Protein AF-A0A1G0HY04-F1 (afdb_monomer_lite)

Sequence (147 aa):
MTLDAARKWLILANLVVIGAQLVFLFLAPALGYPLQSPKNLELLQIITPVFVGYLGAAAHFVFKHPTPALRAKNQYLGLLIKGPFIVYGLAAVAIFVNFGLSNRADAQIGEGMSIEALTGSMTLCLAVLTGVTGVLNAYLFASPQQT

Foldseek 3Di:
DFLVVLLVVLLVLLCCVLVVLVVCLVCCVVVVFPHDPVLSVVLCVLPVVLSVVLNVLSVVLVPDDDAPRPGPPDPCSVVLRVVLSVQLVVQLVVLSVQQRVCPDPPHDPPRHQDSVNSSVSNNVSVVSSNVRVVVVSCVSRPHDDPD

Secondary structure (DSSP, 8-state):
--HHHHHHHHHHHHHHHHHHHHHHHHHTGGGT-S--HHHHHHHHHHHHHHHHHHHHHHHHHHHS----------TTHHHHHHHHHHHHHHHHHHHHHHHHHHSSTTSPTT-SPPHHHHHHHHHHHHHHHHHHHHHHHHHHHPPPP--

Structure (mmCIF, N/CA/C/O backbone):
data_AF-A0A1G0HY04-F1
#
_entry.id   AF-A0A1G0HY04-F1
#
loop_
_atom_site.group_PDB
_atom_site.id
_atom_site.type_symbol
_atom_site.label_atom_id
_atom_site.label_alt_id
_atom_site.label_comp_id
_atom_site.label_asym_id
_atom_site.label_entity_id
_atom_site.label_seq_id
_atom_site.pdbx_PDB_ins_code
_atom_site.Cartn_x
_atom_site.Cartn_y
_atom_site.Cartn_z
_atom_site.occupancy
_atom_site.B_iso_or_equiv
_atom_site.auth_seq_id
_atom_site.auth_comp_id
_atom_site.auth_asym_id
_atom_site.auth_atom_id
_atom_site.pdbx_PDB_model_num
ATOM 1 N N . MET A 1 1 ? -19.363 -4.145 12.446 1.00 69.81 1 MET A N 1
ATOM 2 C CA . MET A 1 1 ? -17.995 -4.449 12.928 1.00 69.81 1 MET A CA 1
ATOM 3 C C . MET A 1 1 ? -17.843 -3.867 14.327 1.00 69.81 1 MET A C 1
ATOM 5 O O . MET A 1 1 ? -18.350 -2.774 14.537 1.00 69.81 1 MET A O 1
ATOM 9 N N . THR A 1 2 ? -17.235 -4.582 15.278 1.00 81.81 2 THR A N 1
ATOM 10 C CA . THR A 1 2 ? -16.915 -4.029 16.613 1.00 81.81 2 THR A CA 1
ATOM 11 C C . THR A 1 2 ? -15.649 -3.169 16.545 1.00 81.81 2 THR A C 1
ATOM 13 O O . THR A 1 2 ? -14.874 -3.318 15.601 1.00 81.81 2 THR A O 1
ATOM 16 N N . LEU A 1 3 ? -15.413 -2.292 17.530 1.00 78.50 3 LEU A N 1
ATOM 17 C CA . LEU A 1 3 ? -14.180 -1.492 17.583 1.00 78.50 3 LEU A CA 1
ATOM 18 C C . LEU A 1 3 ? -12.920 -2.359 17.691 1.00 78.50 3 LEU A C 1
ATOM 20 O O . LEU A 1 3 ? -11.923 -2.074 17.039 1.00 78.50 3 LEU A O 1
ATOM 24 N N . ASP A 1 4 ? -12.957 -3.454 18.443 1.00 81.44 4 ASP A N 1
ATOM 25 C CA . ASP A 1 4 ? -11.775 -4.314 18.573 1.00 81.44 4 ASP A CA 1
ATOM 26 C C . ASP A 1 4 ? -11.486 -5.082 17.281 1.00 81.44 4 ASP A C 1
ATOM 28 O O . ASP A 1 4 ? -10.332 -5.199 16.867 1.00 81.44 4 ASP A O 1
ATOM 32 N N . ALA A 1 5 ? -12.531 -5.521 16.569 1.00 82.50 5 ALA A N 1
ATOM 33 C CA . ALA A 1 5 ? -12.375 -6.085 15.231 1.00 82.50 5 ALA A CA 1
ATOM 34 C C . ALA A 1 5 ? -11.826 -5.044 14.241 1.00 82.50 5 ALA A C 1
ATOM 36 O O . ALA A 1 5 ? -10.993 -5.380 13.403 1.00 82.50 5 ALA A O 1
ATOM 37 N N . ALA A 1 6 ? -12.257 -3.786 14.366 1.00 83.06 6 ALA A N 1
ATOM 38 C CA . ALA A 1 6 ? -11.777 -2.658 13.575 1.00 83.06 6 ALA A CA 1
ATOM 39 C C . ALA A 1 6 ? -10.272 -2.422 13.763 1.00 83.06 6 ALA A C 1
ATOM 41 O O . ALA A 1 6 ? -9.521 -2.389 12.790 1.00 83.06 6 ALA A O 1
ATOM 42 N N . ARG A 1 7 ? -9.833 -2.333 15.024 1.00 84.81 7 ARG A N 1
ATOM 43 C CA . ARG A 1 7 ? -8.427 -2.157 15.413 1.00 84.81 7 ARG A CA 1
ATOM 44 C C . ARG A 1 7 ? -7.566 -3.315 14.926 1.00 84.81 7 ARG A C 1
ATOM 46 O O . ARG A 1 7 ? -6.559 -3.087 14.264 1.00 84.81 7 ARG A O 1
ATOM 53 N N . LYS A 1 8 ? -7.989 -4.556 15.195 1.00 86.31 8 LYS A N 1
ATOM 54 C CA . LYS A 1 8 ? -7.271 -5.761 14.755 1.00 86.31 8 LYS A CA 1
ATOM 55 C C . LYS A 1 8 ? -7.117 -5.795 13.236 1.00 86.31 8 LYS A C 1
ATOM 57 O O . LYS A 1 8 ? -6.040 -6.115 12.741 1.00 86.31 8 LYS A O 1
ATOM 62 N N . TRP A 1 9 ? -8.177 -5.455 12.505 1.00 87.81 9 TRP A N 1
ATOM 63 C CA . TRP A 1 9 ? -8.135 -5.420 11.048 1.00 87.81 9 TRP A CA 1
ATOM 64 C C . TRP A 1 9 ? -7.176 -4.345 10.535 1.00 87.81 9 TRP A C 1
ATOM 66 O O . TRP A 1 9 ? -6.381 -4.628 9.649 1.00 87.81 9 TRP A O 1
ATOM 76 N N . LEU A 1 10 ? -7.204 -3.146 11.120 1.00 85.81 10 LEU A N 1
ATOM 77 C CA . LEU A 1 10 ? -6.331 -2.046 10.717 1.00 85.81 10 LEU A CA 1
ATOM 78 C C . LEU A 1 10 ? -4.850 -2.367 10.982 1.00 85.81 10 LEU A C 1
ATOM 80 O O . LEU A 1 10 ? -4.012 -2.130 10.116 1.00 85.81 10 LEU A O 1
ATOM 84 N N . ILE A 1 11 ? -4.529 -2.971 12.131 1.00 87.00 11 ILE A N 1
ATOM 85 C CA . ILE A 1 11 ? -3.170 -3.454 12.436 1.00 87.00 11 ILE A CA 1
ATOM 86 C C . ILE A 1 11 ? -2.722 -4.479 11.392 1.00 87.00 11 ILE A C 1
ATOM 88 O O . ILE A 1 11 ? -1.641 -4.348 10.822 1.00 87.00 11 ILE A O 1
ATOM 92 N N . LEU A 1 12 ? -3.566 -5.478 11.118 1.00 89.50 12 LEU A N 1
ATOM 93 C CA . LEU A 1 12 ? -3.260 -6.519 10.142 1.00 89.50 12 LEU A CA 1
ATOM 94 C C . LEU A 1 12 ? -3.061 -5.936 8.739 1.00 89.50 12 LEU A C 1
ATOM 96 O O . LEU A 1 12 ? -2.099 -6.294 8.070 1.00 89.50 12 LEU A O 1
ATOM 100 N N . ALA A 1 13 ? -3.934 -5.026 8.307 1.00 88.00 13 ALA A N 1
ATOM 101 C CA . ALA A 1 13 ? -3.842 -4.389 7.000 1.00 88.00 13 ALA A CA 1
ATOM 102 C C . ALA A 1 13 ? -2.533 -3.601 6.850 1.00 88.00 13 ALA A C 1
ATOM 104 O O . ALA A 1 13 ? -1.841 -3.771 5.852 1.00 88.00 13 ALA A O 1
ATOM 105 N N . ASN A 1 14 ? -2.138 -2.819 7.861 1.00 86.94 14 ASN A N 1
ATOM 106 C CA . ASN A 1 14 ? -0.862 -2.098 7.841 1.00 86.94 14 ASN A CA 1
ATOM 107 C C . ASN A 1 14 ? 0.344 -3.045 7.761 1.00 86.94 14 ASN A C 1
ATOM 109 O O . ASN A 1 14 ? 1.249 -2.804 6.966 1.00 86.94 14 ASN A O 1
ATOM 113 N N . LEU A 1 15 ? 0.348 -4.133 8.543 1.00 88.50 15 LEU A N 1
ATOM 114 C CA . LEU A 1 15 ? 1.421 -5.135 8.502 1.00 88.50 15 LEU A CA 1
ATOM 115 C C . LEU A 1 15 ? 1.518 -5.810 7.132 1.00 88.50 15 LEU A C 1
ATOM 117 O O . LEU A 1 15 ? 2.615 -5.955 6.597 1.00 88.50 15 LEU A O 1
ATOM 121 N N . VAL A 1 16 ? 0.377 -6.203 6.562 1.00 91.19 16 VAL A N 1
ATOM 122 C CA . VAL A 1 16 ? 0.322 -6.843 5.244 1.00 91.19 16 VAL A CA 1
ATOM 123 C C . VAL A 1 16 ? 0.812 -5.888 4.164 1.00 91.19 16 VAL A C 1
ATOM 125 O O . VAL A 1 16 ? 1.614 -6.298 3.332 1.00 91.19 16 VAL A O 1
ATOM 128 N N . VAL A 1 17 ? 0.379 -4.626 4.178 1.00 88.44 17 VAL A N 1
ATOM 129 C CA . VAL A 1 17 ? 0.784 -3.654 3.157 1.00 88.44 17 VAL A CA 1
ATOM 130 C C . VAL A 1 17 ? 2.278 -3.338 3.247 1.00 88.44 17 VAL A C 1
ATOM 132 O O . VAL A 1 17 ? 2.961 -3.441 2.229 1.00 88.44 17 VAL A O 1
ATOM 135 N N . ILE A 1 18 ? 2.807 -3.051 4.445 1.00 87.50 18 ILE A N 1
ATOM 136 C CA . ILE A 1 18 ? 4.255 -2.848 4.637 1.00 87.50 18 ILE A CA 1
ATOM 137 C C . ILE A 1 18 ? 5.031 -4.080 4.180 1.00 87.50 18 ILE A C 1
ATOM 139 O O . ILE A 1 18 ? 5.976 -3.962 3.404 1.00 87.50 18 ILE A O 1
ATOM 143 N N . GLY A 1 19 ? 4.640 -5.261 4.665 1.00 87.44 19 GLY A N 1
ATOM 144 C CA . GLY A 1 19 ? 5.337 -6.506 4.367 1.00 87.44 19 GLY A CA 1
ATOM 145 C C . GLY A 1 19 ? 5.348 -6.800 2.871 1.00 87.44 19 GLY A C 1
ATOM 146 O O . GLY A 1 19 ? 6.407 -7.060 2.307 1.00 87.44 19 GLY A O 1
ATOM 147 N N . ALA A 1 20 ? 4.193 -6.687 2.211 1.00 89.56 20 ALA A N 1
ATOM 148 C CA . ALA A 1 20 ? 4.071 -6.905 0.774 1.00 89.56 20 ALA A CA 1
ATOM 149 C C . ALA A 1 20 ? 4.941 -5.931 -0.028 1.00 89.56 20 ALA A C 1
ATOM 151 O O . ALA A 1 20 ? 5.603 -6.346 -0.975 1.00 89.56 20 ALA A O 1
ATOM 152 N N . GLN A 1 21 ? 4.984 -4.656 0.358 1.00 86.94 21 GLN A N 1
ATOM 153 C CA . GLN A 1 21 ? 5.770 -3.648 -0.352 1.00 86.94 21 GLN A CA 1
ATOM 154 C C . GLN A 1 21 ? 7.265 -3.781 -0.128 1.00 86.94 21 GLN A C 1
ATOM 156 O O . GLN A 1 21 ? 8.019 -3.649 -1.088 1.00 86.94 21 GLN A O 1
ATOM 161 N N . LEU A 1 22 ? 7.695 -4.078 1.100 1.00 86.50 22 LEU A N 1
ATOM 162 C CA . LEU A 1 22 ? 9.097 -4.367 1.389 1.00 86.50 22 LEU A CA 1
ATOM 163 C C . LEU A 1 22 ? 9.566 -5.572 0.579 1.00 86.50 22 LEU A C 1
ATOM 165 O O . LEU A 1 22 ? 10.571 -5.481 -0.119 1.00 86.50 22 LEU A O 1
ATOM 169 N N . VAL A 1 23 ? 8.812 -6.673 0.625 1.00 88.62 23 VAL A N 1
ATOM 170 C CA . VAL A 1 23 ? 9.137 -7.892 -0.124 1.00 88.62 23 VAL A CA 1
ATOM 171 C C . VAL A 1 23 ? 9.164 -7.609 -1.625 1.00 88.62 23 VAL A C 1
ATOM 173 O O . VAL A 1 23 ? 10.135 -7.965 -2.289 1.00 88.62 23 VAL A O 1
ATOM 176 N N . PHE A 1 24 ? 8.148 -6.929 -2.162 1.00 88.38 24 PHE A N 1
ATOM 177 C CA . PHE A 1 24 ? 8.085 -6.604 -3.584 1.00 88.38 24 PHE A CA 1
ATOM 178 C C . PHE A 1 24 ? 9.241 -5.701 -4.023 1.00 88.38 24 PHE A C 1
ATOM 180 O O . PHE A 1 24 ? 9.965 -6.065 -4.940 1.00 88.38 24 PHE A O 1
ATOM 187 N N . LEU A 1 25 ? 9.466 -4.557 -3.369 1.00 85.06 25 LEU A N 1
ATOM 188 C CA . LEU A 1 25 ? 10.496 -3.593 -3.783 1.00 85.06 25 LEU A CA 1
ATOM 189 C C . LEU A 1 25 ? 11.924 -4.116 -3.575 1.00 85.06 25 LEU A C 1
ATOM 191 O O . LEU A 1 25 ? 12.835 -3.702 -4.296 1.00 85.06 25 LEU A O 1
ATOM 195 N N . PHE A 1 26 ? 12.121 -5.038 -2.629 1.00 84.31 26 PHE A N 1
ATOM 196 C CA . PHE A 1 26 ? 13.401 -5.710 -2.422 1.00 84.31 26 PHE A CA 1
ATOM 197 C C . PHE A 1 26 ? 13.665 -6.797 -3.473 1.00 84.31 26 PHE A C 1
ATOM 199 O O . PHE A 1 26 ? 14.780 -6.903 -3.978 1.00 84.31 26 PHE A O 1
ATOM 206 N N . LEU A 1 27 ? 12.649 -7.591 -3.831 1.00 85.19 27 LEU A N 1
ATOM 207 C CA . LEU A 1 27 ? 12.786 -8.670 -4.818 1.00 85.19 27 LEU A CA 1
ATOM 208 C C . LEU A 1 27 ? 12.670 -8.187 -6.267 1.00 85.19 27 LEU A C 1
ATOM 210 O O . LEU A 1 27 ? 13.186 -8.850 -7.162 1.00 85.19 27 LEU A O 1
ATOM 214 N N . ALA A 1 28 ? 12.023 -7.049 -6.521 1.00 85.38 28 ALA A N 1
ATOM 215 C CA . ALA A 1 28 ? 11.758 -6.553 -7.868 1.00 85.38 28 ALA A CA 1
ATOM 216 C C . ALA A 1 28 ? 13.024 -6.463 -8.750 1.00 85.38 28 ALA A C 1
ATOM 218 O O . ALA A 1 28 ? 12.986 -7.000 -9.858 1.00 85.38 28 ALA A O 1
ATOM 219 N N . PRO A 1 29 ? 14.171 -5.916 -8.289 1.00 80.44 29 PRO A N 1
ATOM 220 C CA . PRO A 1 29 ? 15.401 -5.928 -9.085 1.00 80.44 29 PRO A CA 1
ATOM 221 C C . PRO A 1 29 ? 15.887 -7.343 -9.425 1.00 80.44 29 PRO A C 1
ATOM 223 O O . PRO A 1 29 ? 16.309 -7.599 -10.550 1.00 80.44 29 PRO A O 1
ATOM 226 N N . ALA A 1 30 ? 15.790 -8.283 -8.478 1.00 82.88 30 ALA A N 1
ATOM 227 C CA . ALA A 1 30 ? 16.205 -9.672 -8.680 1.00 82.88 30 ALA A CA 1
ATOM 228 C C . ALA A 1 30 ? 15.307 -10.424 -9.681 1.00 82.88 30 ALA A C 1
ATOM 230 O O . ALA A 1 30 ? 15.746 -11.392 -10.295 1.00 82.88 30 ALA A O 1
ATOM 231 N N . LEU A 1 31 ? 14.067 -9.966 -9.869 1.00 83.25 31 LEU A N 1
ATOM 232 C CA . LEU A 1 31 ? 13.108 -10.512 -10.831 1.00 83.25 31 LEU A CA 1
ATOM 233 C C . LEU A 1 31 ? 13.179 -9.829 -12.210 1.00 83.25 31 LEU A C 1
ATOM 235 O O . LEU A 1 31 ? 12.337 -10.097 -13.063 1.00 83.25 31 LEU A O 1
ATOM 239 N N . GLY A 1 32 ? 14.156 -8.942 -12.436 1.00 78.69 32 GLY A N 1
ATOM 240 C CA . GLY A 1 32 ? 14.307 -8.214 -13.699 1.00 78.69 32 GLY A CA 1
ATOM 241 C C . GLY A 1 32 ? 13.306 -7.072 -13.880 1.00 78.69 32 GLY A C 1
ATOM 242 O O . GLY A 1 32 ? 13.119 -6.592 -14.997 1.00 78.69 32 GLY A O 1
ATOM 243 N N . TYR A 1 33 ? 12.653 -6.627 -12.802 1.00 81.25 33 TYR A N 1
ATOM 244 C CA . TYR A 1 33 ? 11.794 -5.449 -12.849 1.00 81.25 33 TYR A CA 1
ATOM 245 C C . TYR A 1 33 ? 12.647 -4.193 -13.098 1.00 81.25 33 TYR A C 1
ATOM 247 O O . TYR A 1 33 ? 13.747 -4.104 -12.544 1.00 81.25 33 TYR A O 1
ATOM 255 N N . PRO A 1 34 ? 12.160 -3.204 -13.871 1.00 79.44 34 PRO A N 1
ATOM 256 C CA . PRO A 1 34 ? 12.927 -2.023 -14.291 1.00 79.44 34 PRO A CA 1
ATOM 257 C C . PRO A 1 34 ? 13.069 -0.981 -13.166 1.00 79.44 34 PRO A C 1
ATOM 259 O O . PRO A 1 34 ? 12.764 0.198 -13.313 1.00 79.44 34 PRO A O 1
ATOM 262 N N . LEU A 1 35 ? 13.517 -1.434 -12.000 1.00 79.50 35 LEU A N 1
ATOM 263 C CA . LEU A 1 35 ? 13.624 -0.692 -10.757 1.00 79.50 35 LEU A CA 1
ATOM 264 C C . LEU A 1 35 ? 15.081 -0.717 -10.283 1.00 79.50 35 LEU A C 1
ATOM 266 O O . LEU A 1 35 ? 15.626 -1.774 -9.967 1.00 79.50 35 LEU A O 1
ATOM 270 N N . GLN A 1 36 ? 15.726 0.451 -10.238 1.00 75.06 36 GLN A N 1
ATOM 271 C CA . GLN A 1 36 ? 17.110 0.578 -9.773 1.00 75.06 36 GLN A CA 1
ATOM 272 C C . GLN A 1 36 ? 17.170 0.682 -8.240 1.00 75.06 36 GLN A C 1
ATOM 274 O O . GLN A 1 36 ? 16.412 1.439 -7.632 1.00 75.06 36 GLN A O 1
ATOM 279 N N . SER A 1 37 ? 18.127 -0.012 -7.609 1.00 63.59 37 SER A N 1
ATOM 280 C CA . SER A 1 37 ? 18.255 -0.092 -6.141 1.00 63.59 37 SER A CA 1
ATOM 281 C C . SER A 1 37 ? 18.222 1.247 -5.379 1.00 63.59 37 SER A C 1
ATOM 283 O O . SER A 1 37 ? 17.575 1.283 -4.333 1.00 63.59 37 SER A O 1
ATOM 285 N N . PRO A 1 38 ? 18.830 2.362 -5.843 1.00 72.81 38 PRO A N 1
ATOM 286 C CA . PRO A 1 38 ? 18.731 3.641 -5.129 1.00 72.81 38 PRO A CA 1
ATOM 287 C C . PRO A 1 38 ? 17.299 4.196 -5.100 1.00 72.81 38 PRO A C 1
ATOM 289 O O . PRO A 1 38 ? 16.840 4.698 -4.077 1.00 72.81 38 PRO A O 1
ATOM 292 N N . LYS A 1 39 ? 16.564 4.051 -6.207 1.00 74.62 39 LYS A N 1
ATOM 293 C CA . LYS A 1 39 ? 15.198 4.568 -6.366 1.00 74.62 39 LYS A CA 1
ATOM 294 C C . LYS A 1 39 ? 14.150 3.731 -5.633 1.00 74.62 39 LYS A C 1
ATOM 296 O O . LYS A 1 39 ? 13.145 4.266 -5.171 1.00 74.62 39 LYS A O 1
ATOM 301 N N . ASN A 1 40 ? 14.416 2.444 -5.426 1.00 76.50 40 ASN A N 1
ATOM 302 C CA . ASN A 1 40 ? 13.554 1.589 -4.604 1.00 76.50 40 ASN A CA 1
ATOM 303 C C . ASN A 1 40 ? 13.551 2.032 -3.144 1.00 76.50 40 ASN A C 1
ATOM 305 O O . ASN A 1 40 ? 12.509 2.011 -2.489 1.00 76.50 40 ASN A O 1
ATOM 309 N N . LEU A 1 41 ? 14.714 2.454 -2.641 1.00 76.88 41 LEU A N 1
ATOM 310 C CA . LEU A 1 41 ? 14.836 2.976 -1.286 1.00 76.88 41 LEU A CA 1
ATOM 311 C C . LEU A 1 41 ? 14.090 4.305 -1.131 1.00 76.88 41 LEU A C 1
ATOM 313 O O . LEU A 1 41 ? 13.441 4.494 -0.107 1.00 76.88 41 LEU A O 1
ATOM 317 N N . GLU A 1 42 ? 14.104 5.180 -2.141 1.00 83.31 42 GLU A N 1
ATOM 318 C CA . GLU A 1 42 ? 13.303 6.417 -2.139 1.00 83.31 42 GLU A CA 1
ATOM 319 C C . GLU A 1 42 ? 11.795 6.114 -2.055 1.00 83.31 42 GLU A C 1
ATOM 321 O O . GLU A 1 42 ? 11.093 6.675 -1.211 1.00 83.31 42 GLU A O 1
ATOM 326 N N . LEU A 1 43 ? 11.292 5.164 -2.855 1.00 83.62 43 LEU A N 1
ATOM 327 C CA . LEU A 1 43 ? 9.892 4.722 -2.776 1.00 83.62 43 LEU A CA 1
ATOM 328 C C . LEU A 1 43 ? 9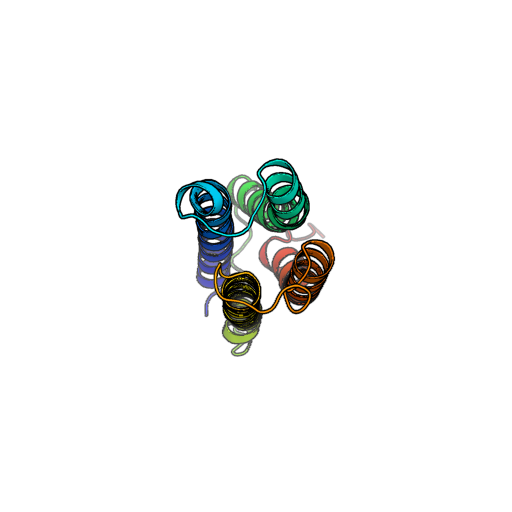.551 4.159 -1.391 1.00 83.62 43 LEU A C 1
ATOM 330 O O . LEU A 1 43 ? 8.518 4.503 -0.812 1.00 83.62 43 LEU A O 1
ATOM 334 N N . LEU A 1 44 ? 10.431 3.332 -0.822 1.00 82.62 44 LEU A N 1
ATOM 335 C CA . LEU A 1 44 ? 10.249 2.807 0.530 1.00 82.62 44 LEU A CA 1
ATOM 336 C C . LEU A 1 44 ? 10.240 3.910 1.588 1.00 82.62 44 LEU A C 1
ATOM 338 O O . LEU A 1 44 ? 9.443 3.828 2.522 1.00 82.62 44 LEU A O 1
ATOM 342 N N . GLN A 1 45 ? 11.072 4.940 1.449 1.00 85.19 45 GLN A N 1
ATOM 343 C CA . GLN A 1 45 ? 11.109 6.080 2.367 1.00 85.19 45 GLN A CA 1
ATOM 344 C C . GLN A 1 45 ? 9.829 6.918 2.322 1.00 85.19 45 GLN A C 1
ATOM 346 O O . GLN A 1 45 ? 9.468 7.509 3.334 1.00 85.19 45 GLN A O 1
ATOM 351 N N . ILE A 1 46 ? 9.115 6.941 1.197 1.00 85.56 46 ILE A N 1
ATOM 352 C CA . ILE A 1 46 ? 7.822 7.631 1.088 1.00 85.56 46 ILE A CA 1
ATOM 353 C C . ILE A 1 46 ? 6.708 6.791 1.717 1.00 85.56 46 ILE A C 1
ATOM 355 O O . ILE A 1 46 ? 5.855 7.307 2.440 1.00 85.56 46 ILE A O 1
ATOM 359 N N . ILE A 1 47 ? 6.714 5.484 1.455 1.00 83.69 47 ILE A N 1
ATOM 360 C CA . ILE A 1 47 ? 5.594 4.619 1.814 1.00 83.69 47 ILE A CA 1
ATOM 361 C C . ILE A 1 47 ? 5.664 4.135 3.270 1.00 83.69 47 ILE A C 1
ATOM 363 O O . ILE A 1 47 ? 4.668 4.163 3.995 1.00 83.69 47 ILE A O 1
ATOM 367 N N . THR A 1 48 ? 6.844 3.716 3.723 1.00 84.31 48 THR A N 1
ATOM 368 C CA . THR A 1 48 ? 7.037 3.072 5.032 1.00 84.31 48 THR A CA 1
ATOM 369 C C . THR A 1 48 ? 6.609 3.946 6.221 1.00 84.31 48 THR A C 1
ATOM 371 O O . THR A 1 48 ? 5.914 3.423 7.098 1.00 84.31 48 THR A O 1
ATOM 374 N N . PRO A 1 49 ? 6.944 5.254 6.292 1.00 85.31 49 PRO A N 1
ATOM 375 C CA . PRO A 1 49 ? 6.628 6.077 7.462 1.00 85.31 49 PRO A CA 1
ATOM 376 C C . PRO A 1 49 ? 5.135 6.163 7.774 1.00 85.31 49 PRO A C 1
ATOM 378 O O . PRO A 1 49 ? 4.757 6.173 8.944 1.00 85.31 49 PRO A O 1
ATOM 381 N N . VAL A 1 50 ? 4.283 6.170 6.744 1.00 84.19 50 VAL A N 1
ATOM 382 C CA . VAL A 1 50 ? 2.822 6.209 6.897 1.00 84.19 50 VAL A CA 1
ATOM 383 C C . VAL A 1 50 ? 2.342 5.028 7.733 1.00 84.19 50 VAL A C 1
ATOM 385 O O . VAL A 1 50 ? 1.680 5.186 8.762 1.00 84.19 50 VAL A O 1
ATOM 388 N N . PHE A 1 51 ? 2.710 3.829 7.302 1.00 83.00 51 PHE A N 1
ATOM 389 C CA . PHE A 1 51 ? 2.242 2.611 7.933 1.00 83.00 51 PHE A CA 1
ATOM 390 C C . PHE A 1 51 ? 2.935 2.357 9.276 1.00 83.00 51 PHE A C 1
ATOM 392 O O . PHE A 1 51 ? 2.290 1.887 10.215 1.00 83.00 51 PHE A O 1
ATOM 399 N N . VAL A 1 52 ? 4.215 2.725 9.411 1.00 83.62 52 VAL A N 1
ATOM 400 C CA . VAL A 1 52 ? 4.930 2.684 10.697 1.00 83.62 52 VAL A CA 1
ATOM 401 C C . VAL A 1 52 ? 4.276 3.619 11.711 1.00 83.62 52 VAL A C 1
ATOM 403 O O . VAL A 1 52 ? 4.081 3.215 12.855 1.00 83.62 52 VAL A O 1
ATOM 406 N N . GLY A 1 53 ? 3.855 4.822 11.309 1.00 83.75 53 GLY A N 1
ATOM 407 C CA . GLY A 1 53 ? 3.116 5.737 12.181 1.00 83.75 53 GLY A CA 1
ATOM 408 C C . GLY A 1 53 ? 1.816 5.118 12.702 1.00 83.75 53 GLY A C 1
ATOM 409 O O . GLY A 1 53 ? 1.495 5.221 13.888 1.00 83.75 53 GLY A O 1
ATOM 410 N N . TYR A 1 54 ? 1.096 4.394 11.845 1.00 82.81 54 TYR A N 1
ATOM 411 C CA . TYR A 1 54 ? -0.126 3.692 12.238 1.00 82.81 54 TYR A CA 1
ATOM 412 C C . TYR A 1 54 ? 0.125 2.508 13.169 1.00 82.81 54 TYR A C 1
ATOM 414 O O . TYR A 1 54 ? -0.632 2.311 14.122 1.00 82.81 54 TYR A O 1
ATOM 422 N N . LEU A 1 55 ? 1.195 1.748 12.935 1.00 83.88 55 LEU A N 1
ATOM 423 C CA . LEU A 1 55 ? 1.620 0.685 13.843 1.00 83.88 55 LEU A CA 1
ATOM 424 C C . LEU A 1 55 ? 2.094 1.245 15.187 1.00 83.88 55 LEU A C 1
ATOM 426 O O . LEU A 1 55 ? 1.774 0.663 16.218 1.00 83.88 55 LEU A O 1
ATOM 430 N N . GLY A 1 56 ? 2.779 2.389 15.196 1.00 83.00 56 GLY A N 1
ATOM 431 C CA . GLY A 1 56 ? 3.191 3.084 16.416 1.00 83.00 56 GLY A CA 1
ATOM 432 C C . GLY A 1 56 ? 1.997 3.508 17.271 1.00 83.00 56 GLY A C 1
ATOM 433 O O . GLY A 1 56 ? 1.972 3.236 18.472 1.00 83.00 56 GLY A O 1
ATOM 434 N N . ALA A 1 57 ? 0.962 4.086 16.652 1.00 80.12 57 ALA A N 1
ATOM 435 C CA . ALA A 1 57 ? -0.285 4.429 17.340 1.00 80.12 57 ALA A CA 1
ATOM 436 C C . ALA A 1 57 ? -0.986 3.188 17.924 1.00 80.12 57 ALA A C 1
ATOM 438 O O . ALA A 1 57 ? -1.445 3.208 19.069 1.00 80.12 57 ALA A O 1
ATOM 439 N N . ALA A 1 58 ? -1.022 2.088 17.167 1.00 80.88 58 ALA A N 1
ATOM 440 C CA . ALA A 1 58 ? -1.594 0.829 17.629 1.00 80.88 58 ALA A CA 1
ATOM 441 C C . ALA A 1 58 ? -0.786 0.191 18.772 1.00 80.88 58 ALA A C 1
ATOM 443 O O . ALA A 1 58 ? -1.374 -0.273 19.747 1.00 80.88 58 ALA A O 1
ATOM 444 N N . ALA A 1 59 ? 0.547 0.192 18.686 1.00 81.75 59 ALA A N 1
ATOM 445 C CA . ALA A 1 59 ? 1.425 -0.304 19.742 1.00 81.75 59 ALA A CA 1
ATOM 446 C C . ALA A 1 59 ? 1.221 0.500 21.030 1.00 81.75 59 ALA A C 1
ATOM 448 O O . ALA A 1 59 ? 0.988 -0.077 22.090 1.00 81.75 59 ALA A O 1
ATOM 449 N N . HIS A 1 60 ? 1.204 1.830 20.927 1.00 81.69 60 HIS A N 1
ATOM 450 C CA . HIS A 1 60 ? 0.919 2.702 22.061 1.00 81.69 60 HIS A CA 1
ATOM 451 C C . HIS A 1 60 ? -0.454 2.404 22.686 1.00 81.69 60 HIS A C 1
ATOM 453 O O . HIS A 1 60 ? -0.570 2.365 23.907 1.00 81.69 60 HIS A O 1
ATOM 459 N N . PHE A 1 61 ? -1.481 2.128 21.877 1.00 77.62 61 PHE A N 1
ATOM 460 C CA . PHE A 1 61 ? -2.791 1.710 22.383 1.00 77.62 61 PHE A CA 1
ATOM 461 C C . PHE A 1 61 ? -2.749 0.371 23.138 1.00 77.62 61 PHE A C 1
ATOM 463 O O . PHE A 1 61 ? -3.370 0.262 24.189 1.00 77.62 61 PHE A O 1
ATOM 470 N N . VAL A 1 62 ? -2.015 -0.631 22.637 1.00 78.06 62 VAL A N 1
ATOM 471 C CA . VAL A 1 62 ? -1.882 -1.948 23.296 1.00 78.06 62 VAL A CA 1
ATOM 472 C C . VAL A 1 62 ? -1.210 -1.832 24.666 1.00 78.06 62 VAL A C 1
ATOM 474 O O . VAL A 1 62 ? -1.602 -2.531 25.597 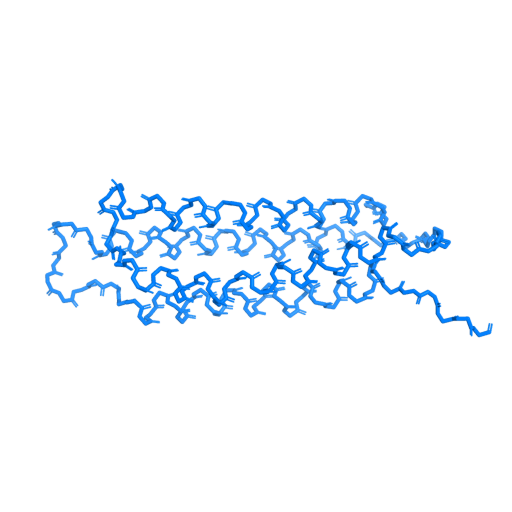1.00 78.06 62 VAL A O 1
ATOM 477 N N . PHE A 1 63 ? -0.218 -0.951 24.797 1.00 78.50 63 PHE A N 1
ATOM 478 C CA . PHE A 1 63 ? 0.529 -0.769 26.045 1.00 78.50 63 PHE A CA 1
ATOM 479 C C . PHE A 1 63 ? -0.093 0.260 27.005 1.00 78.50 63 PHE A C 1
ATOM 481 O O . PHE A 1 63 ? 0.336 0.354 28.156 1.00 78.50 63 PHE A O 1
ATOM 488 N N . LYS A 1 64 ? -1.107 1.026 26.580 1.00 71.94 64 LYS A N 1
ATOM 489 C CA . LYS A 1 64 ? -1.826 1.974 27.443 1.00 71.94 64 LYS A CA 1
ATOM 490 C C . LYS A 1 64 ? -3.023 1.282 28.113 1.00 71.94 64 LYS A C 1
ATOM 492 O O . LYS A 1 64 ? -3.667 0.424 27.525 1.00 71.94 64 LYS A O 1
ATOM 497 N N . HIS A 1 65 ? -3.297 1.655 29.368 1.00 56.81 65 HIS A N 1
ATOM 498 C CA . HIS A 1 65 ? -4.319 1.064 30.248 1.00 56.81 65 HIS A CA 1
ATOM 499 C C . HIS A 1 65 ? -5.682 0.860 29.549 1.00 56.81 65 HIS A C 1
ATOM 501 O O . HIS A 1 65 ? -6.037 1.658 28.674 1.00 56.81 65 HIS A O 1
ATOM 507 N N . PRO A 1 66 ? -6.466 -0.171 29.937 1.00 59.81 66 PRO A N 1
ATOM 508 C CA . PRO A 1 66 ? -7.652 -0.599 29.202 1.00 59.81 66 PRO A CA 1
ATOM 509 C C . PRO A 1 66 ? -8.646 0.549 29.038 1.00 59.81 66 PRO A C 1
ATOM 511 O O . PRO A 1 66 ? -9.281 1.012 29.983 1.00 59.81 66 PRO A O 1
ATOM 514 N N . THR A 1 67 ? -8.767 1.012 27.797 1.00 58.75 67 THR A N 1
ATOM 515 C CA . THR A 1 67 ? -9.774 1.995 27.412 1.00 58.75 67 THR A CA 1
ATOM 516 C C . THR A 1 67 ? -11.145 1.322 27.505 1.00 58.75 67 THR A C 1
ATOM 518 O O . THR A 1 67 ? -11.297 0.229 26.948 1.00 58.75 67 THR A O 1
ATOM 521 N N . PRO A 1 68 ? -12.147 1.919 28.178 1.00 57.41 68 PRO A N 1
ATOM 522 C CA . PRO A 1 68 ? -13.482 1.339 28.252 1.00 57.41 68 PRO A CA 1
ATOM 523 C C . PRO A 1 68 ? -14.012 1.036 26.848 1.00 57.41 68 PRO A C 1
ATOM 525 O O . PRO A 1 68 ? -13.832 1.817 25.910 1.00 57.41 68 PRO A O 1
ATOM 528 N N . ALA A 1 69 ? -14.641 -0.130 26.697 1.00 56.78 69 ALA A N 1
ATOM 529 C CA . ALA A 1 69 ? -15.148 -0.614 25.422 1.00 56.78 69 ALA A CA 1
ATOM 530 C C . ALA A 1 69 ? -16.256 0.314 24.895 1.00 56.78 69 ALA A C 1
ATOM 532 O O . ALA A 1 69 ? -17.435 0.158 25.214 1.00 56.78 69 ALA A O 1
ATOM 533 N N . LEU A 1 70 ? -15.882 1.290 24.068 1.00 60.59 70 LEU A N 1
ATOM 534 C CA . LEU A 1 70 ? -16.826 2.140 23.355 1.00 60.59 70 LEU A CA 1
ATOM 535 C C . LEU A 1 70 ? -17.663 1.260 22.411 1.00 60.59 70 LEU A C 1
ATOM 537 O O . LEU A 1 70 ? -17.176 0.708 21.425 1.00 60.59 70 LEU A O 1
ATOM 541 N N . ARG A 1 71 ? -18.959 1.113 22.692 1.00 55.97 71 ARG A N 1
ATOM 542 C CA . ARG A 1 71 ? -19.904 0.459 21.773 1.00 55.97 71 ARG A CA 1
ATOM 543 C C . ARG A 1 71 ? -20.318 1.434 20.669 1.00 55.97 71 ARG A C 1
ATOM 545 O O . ARG A 1 71 ? -21.471 1.840 20.587 1.00 55.97 71 ARG A O 1
ATOM 552 N N . ALA A 1 72 ? -19.392 1.786 19.781 1.00 62.22 72 ALA A N 1
ATOM 553 C CA . ALA A 1 72 ? -19.749 2.469 18.543 1.00 62.22 72 ALA A CA 1
ATOM 554 C C . ALA A 1 72 ? -20.400 1.457 17.579 1.00 62.22 72 ALA A C 1
ATOM 556 O O . ALA A 1 72 ? -19.721 0.757 16.826 1.00 62.22 72 ALA A O 1
ATOM 557 N N . LYS A 1 73 ? -21.733 1.337 17.616 1.00 62.09 73 LYS A N 1
ATOM 558 C CA . LYS A 1 73 ? -22.497 0.615 16.587 1.00 62.09 73 LYS A CA 1
ATOM 559 C C . LYS A 1 73 ? -22.705 1.543 15.392 1.00 62.09 73 LYS A C 1
ATOM 561 O O . LYS A 1 73 ? -23.734 2.194 15.281 1.00 62.09 73 LYS A O 1
ATOM 566 N N . ASN A 1 74 ? -21.720 1.599 14.500 1.00 69.38 74 ASN A N 1
ATOM 567 C CA . ASN A 1 74 ? -21.865 2.288 13.222 1.00 69.38 74 ASN A CA 1
ATOM 568 C C . ASN A 1 74 ? -21.692 1.286 12.071 1.00 69.38 74 ASN A C 1
ATOM 570 O O . ASN A 1 74 ? -20.651 0.637 11.941 1.00 69.38 74 ASN A O 1
ATOM 574 N N . GLN A 1 75 ? -22.731 1.148 11.245 1.00 78.62 75 GLN A N 1
ATOM 575 C CA . GLN A 1 75 ? -22.746 0.243 10.092 1.00 78.62 75 GLN A CA 1
ATOM 576 C C . GLN A 1 75 ? -21.709 0.615 9.021 1.00 78.62 75 GLN A C 1
ATOM 578 O O . GLN A 1 75 ? -21.189 -0.265 8.338 1.00 78.62 75 GLN A O 1
ATOM 583 N N . TYR A 1 76 ? -21.321 1.890 8.945 1.00 81.94 76 TYR A N 1
ATOM 584 C CA . TYR A 1 76 ? -20.354 2.404 7.975 1.00 81.94 76 TYR A CA 1
ATOM 585 C C . TYR A 1 76 ? -18.897 2.226 8.409 1.00 81.94 76 TYR A C 1
ATOM 587 O O . TYR A 1 76 ? -17.997 2.341 7.582 1.00 81.94 76 TYR A O 1
ATOM 595 N N . LEU A 1 77 ? -18.640 1.885 9.679 1.00 80.44 77 LEU A N 1
ATOM 596 C CA . LEU A 1 77 ? -17.280 1.728 10.209 1.00 80.44 77 LEU A CA 1
ATOM 597 C C . LEU A 1 77 ? -16.472 0.676 9.435 1.00 80.44 77 LEU A C 1
ATOM 599 O O . LEU A 1 77 ? -15.283 0.850 9.192 1.00 80.44 77 LEU A O 1
ATOM 603 N N . GLY A 1 78 ? -17.125 -0.416 9.023 1.00 81.56 78 GLY A N 1
ATOM 604 C CA . GLY A 1 78 ? -16.492 -1.452 8.204 1.00 81.56 78 GLY A CA 1
ATOM 605 C C . GLY A 1 78 ? -16.066 -0.939 6.832 1.00 81.56 78 GLY A C 1
ATOM 606 O O . GLY A 1 78 ? -14.963 -1.244 6.388 1.00 81.56 78 GLY A O 1
ATOM 607 N N . LEU A 1 79 ? -16.920 -0.142 6.190 1.00 86.38 79 LEU A N 1
ATOM 608 C CA . LEU A 1 79 ? -16.653 0.423 4.872 1.00 86.38 79 LEU A CA 1
ATOM 609 C C . LEU A 1 79 ? -15.543 1.477 4.934 1.00 86.38 79 LEU A C 1
ATOM 611 O O . LEU A 1 79 ? -14.617 1.423 4.134 1.00 86.38 79 LEU A O 1
ATOM 615 N N . LEU A 1 80 ? -15.597 2.377 5.919 1.00 85.56 80 LEU A N 1
ATOM 616 C CA . LEU A 1 80 ? -14.600 3.435 6.100 1.00 85.56 80 LEU A CA 1
ATOM 617 C C . LEU A 1 80 ? -13.210 2.883 6.417 1.00 85.56 80 LEU A C 1
ATOM 619 O O . LEU A 1 80 ? -12.221 3.454 5.981 1.00 85.56 80 LEU A O 1
ATOM 623 N N . ILE A 1 81 ? -13.126 1.766 7.141 1.00 85.12 81 ILE A N 1
ATOM 624 C CA . ILE A 1 81 ? -11.839 1.146 7.467 1.00 85.12 81 ILE A CA 1
ATOM 625 C C . ILE A 1 81 ? -11.307 0.319 6.304 1.00 85.12 81 ILE A C 1
ATOM 627 O O . ILE A 1 81 ? -10.131 0.425 5.982 1.00 85.12 81 ILE A O 1
ATOM 631 N N . LYS A 1 82 ? -12.141 -0.505 5.662 1.00 88.88 82 LYS A N 1
ATOM 632 C CA . LYS A 1 82 ? -11.663 -1.415 4.611 1.00 88.88 82 LYS A CA 1
ATOM 633 C C . LYS A 1 82 ? -11.496 -0.733 3.258 1.00 88.88 82 LYS A C 1
ATOM 635 O O . LYS A 1 82 ? -10.551 -1.041 2.540 1.00 88.88 82 LYS A O 1
ATOM 640 N N . GLY A 1 83 ? -12.404 0.178 2.915 1.00 89.56 83 GLY A N 1
ATOM 641 C CA . GLY A 1 83 ? -12.472 0.839 1.613 1.00 89.56 83 GLY A CA 1
ATOM 642 C C . GLY A 1 83 ? -11.156 1.498 1.195 1.00 89.56 83 GLY A C 1
ATOM 643 O O . GLY A 1 83 ? -10.641 1.136 0.140 1.00 89.56 83 GLY A O 1
ATOM 644 N N . PRO A 1 84 ? -10.558 2.382 2.016 1.00 89.94 84 PRO A N 1
ATOM 645 C CA . PRO A 1 84 ? -9.306 3.055 1.673 1.00 89.94 84 PRO A CA 1
ATOM 646 C C . PRO A 1 84 ? -8.155 2.089 1.390 1.00 89.94 84 PRO A C 1
ATOM 648 O O . PRO A 1 84 ? -7.436 2.273 0.417 1.00 89.94 84 PRO A O 1
ATOM 651 N N . PHE A 1 85 ? -8.012 1.022 2.180 1.00 90.06 85 PHE A N 1
ATOM 652 C CA . PHE A 1 85 ? -6.980 0.003 1.959 1.00 90.06 85 PHE A CA 1
ATOM 653 C C . PHE A 1 85 ? -7.232 -0.832 0.700 1.00 90.06 85 PHE A C 1
ATOM 655 O O . PHE A 1 85 ? -6.277 -1.193 0.018 1.00 90.06 85 PHE A O 1
ATOM 662 N N . ILE A 1 86 ? -8.494 -1.139 0.377 1.00 91.25 86 ILE A N 1
ATOM 663 C CA . ILE A 1 86 ? -8.846 -1.845 -0.866 1.00 91.25 86 ILE A CA 1
ATOM 664 C C . ILE A 1 86 ? -8.523 -0.962 -2.073 1.00 91.25 86 ILE A C 1
ATOM 666 O O . ILE A 1 86 ? -7.849 -1.416 -2.994 1.00 91.25 86 ILE A O 1
ATOM 670 N N . VAL A 1 87 ? -8.958 0.302 -2.053 1.00 92.25 87 VAL A N 1
ATOM 671 C CA . VAL A 1 87 ? -8.670 1.277 -3.117 1.00 92.25 87 VAL A CA 1
ATOM 672 C C . VAL A 1 87 ? -7.164 1.459 -3.274 1.00 92.25 87 VAL A C 1
ATOM 674 O O . VAL A 1 87 ? -6.657 1.391 -4.390 1.00 92.25 87 VAL A O 1
ATOM 677 N N . TYR A 1 88 ? -6.445 1.608 -2.161 1.00 92.31 88 TYR A N 1
ATOM 678 C CA . TYR A 1 88 ? -4.991 1.689 -2.147 1.00 92.31 88 TYR A CA 1
ATOM 679 C C . TYR A 1 88 ? -4.337 0.455 -2.768 1.00 92.31 88 TYR A C 1
ATOM 681 O O . TYR A 1 88 ? -3.499 0.587 -3.651 1.00 92.31 88 TYR A O 1
ATOM 689 N N . GLY A 1 89 ? -4.731 -0.747 -2.341 1.00 91.31 89 GLY A N 1
ATOM 690 C CA . GLY A 1 89 ? -4.162 -1.993 -2.845 1.00 91.31 89 GLY A CA 1
ATOM 691 C C . GLY A 1 89 ? -4.372 -2.157 -4.349 1.00 91.31 89 GLY A C 1
ATOM 692 O O . GLY A 1 89 ? -3.422 -2.452 -5.069 1.00 91.31 89 GLY A O 1
ATOM 693 N N . LEU A 1 90 ? -5.591 -1.905 -4.836 1.00 94.56 90 LEU A N 1
ATOM 694 C CA . LEU A 1 90 ? -5.907 -1.974 -6.265 1.00 94.56 90 LEU A CA 1
ATOM 695 C C . LEU A 1 90 ? -5.118 -0.940 -7.073 1.00 94.56 90 LEU A C 1
ATOM 697 O O . LEU A 1 90 ? -4.535 -1.284 -8.100 1.00 94.56 90 LEU A O 1
ATOM 701 N N . ALA A 1 91 ? -5.065 0.307 -6.601 1.00 94.25 91 ALA A N 1
ATOM 702 C CA . ALA A 1 91 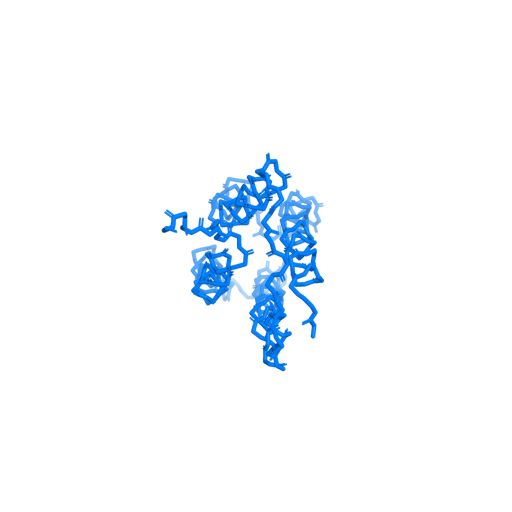? -4.331 1.370 -7.273 1.00 94.25 91 ALA A CA 1
ATOM 703 C C . ALA A 1 91 ? -2.817 1.111 -7.266 1.00 94.25 91 ALA A C 1
ATOM 705 O O . ALA A 1 91 ? -2.184 1.239 -8.307 1.00 94.25 91 ALA A O 1
ATOM 706 N N . ALA A 1 92 ? -2.240 0.678 -6.143 1.00 92.69 92 ALA A N 1
ATOM 707 C CA . ALA A 1 92 ? -0.823 0.338 -6.045 1.00 92.69 92 ALA A CA 1
ATOM 708 C C . ALA A 1 92 ? -0.452 -0.813 -6.990 1.00 92.69 92 ALA A C 1
ATOM 710 O O . ALA A 1 92 ? 0.528 -0.709 -7.725 1.00 92.69 92 ALA A O 1
ATOM 711 N N . VAL A 1 93 ? -1.256 -1.884 -7.030 1.00 93.88 93 VAL A N 1
ATOM 712 C CA . VAL A 1 93 ? -1.048 -2.992 -7.977 1.00 93.88 93 VAL A CA 1
ATOM 713 C C . VAL A 1 93 ? -1.132 -2.494 -9.416 1.00 93.88 93 VAL A C 1
ATOM 715 O O . VAL A 1 93 ? -0.246 -2.806 -10.205 1.00 93.88 93 VAL A O 1
ATOM 718 N N . ALA A 1 94 ? -2.143 -1.693 -9.760 1.00 95.06 94 ALA A N 1
ATOM 719 C CA . ALA A 1 94 ? -2.284 -1.140 -11.104 1.00 95.06 94 ALA A CA 1
ATOM 720 C C . ALA A 1 94 ? -1.093 -0.249 -11.495 1.00 95.06 94 ALA A C 1
ATOM 722 O O . ALA A 1 94 ? -0.594 -0.363 -12.611 1.00 95.06 94 ALA A O 1
ATOM 723 N N . ILE A 1 95 ? -0.605 0.588 -10.576 1.00 93.75 95 ILE A N 1
ATOM 724 C CA . ILE A 1 95 ? 0.563 1.452 -10.784 1.00 93.75 95 ILE A CA 1
ATOM 725 C C . ILE A 1 95 ? 1.816 0.610 -11.038 1.00 93.75 95 ILE A C 1
ATOM 727 O O . ILE A 1 95 ? 2.518 0.860 -12.017 1.00 93.75 95 ILE A O 1
ATOM 731 N N . PHE A 1 96 ? 2.083 -0.403 -10.206 1.00 92.06 96 PHE A N 1
ATOM 732 C CA . PHE A 1 96 ? 3.232 -1.282 -10.416 1.00 92.06 96 PHE A CA 1
ATOM 733 C C . PHE A 1 96 ? 3.102 -2.047 -11.729 1.00 92.06 96 PHE A C 1
ATOM 735 O O . PHE A 1 96 ? 4.000 -1.962 -12.556 1.00 92.06 96 PHE A O 1
ATOM 742 N N . VAL A 1 97 ? 1.969 -2.705 -11.986 1.00 92.06 97 VAL A N 1
ATOM 743 C CA . VAL A 1 97 ? 1.727 -3.424 -13.248 1.00 92.06 97 VAL A CA 1
ATOM 744 C C . VAL A 1 97 ? 1.927 -2.507 -14.455 1.00 92.06 97 VAL A C 1
ATOM 746 O O . VAL A 1 97 ? 2.624 -2.895 -15.388 1.00 92.06 97 VAL A O 1
ATOM 749 N N . ASN A 1 98 ? 1.391 -1.285 -14.428 1.00 92.75 98 ASN A N 1
ATOM 750 C CA . ASN A 1 98 ? 1.594 -0.306 -15.493 1.00 92.75 98 ASN A CA 1
ATOM 751 C C . ASN A 1 98 ? 3.076 0.049 -15.667 1.00 92.75 98 ASN A C 1
ATOM 753 O O . ASN A 1 98 ? 3.578 0.073 -16.789 1.00 92.75 98 ASN A O 1
ATOM 757 N N . PHE A 1 99 ? 3.799 0.272 -14.569 1.00 91.06 99 PHE A N 1
ATOM 758 C CA 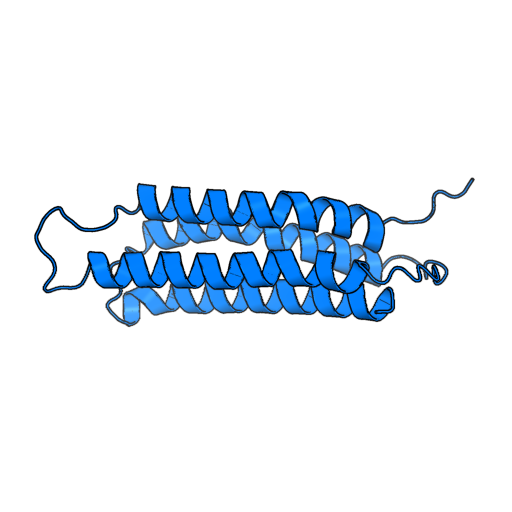. PHE A 1 99 ? 5.234 0.536 -14.606 1.00 91.06 99 PHE A CA 1
ATOM 759 C C . PHE A 1 99 ? 6.013 -0.637 -15.221 1.00 91.06 99 PHE A C 1
ATOM 761 O O . PHE A 1 99 ? 6.796 -0.429 -16.145 1.00 91.06 99 PHE A O 1
ATOM 768 N N . GLY A 1 100 ? 5.753 -1.871 -14.782 1.00 89.25 100 GLY A N 1
ATOM 769 C CA . GLY A 1 100 ? 6.405 -3.067 -15.317 1.00 89.25 100 GLY A CA 1
ATOM 770 C C . GLY A 1 100 ? 6.081 -3.332 -16.788 1.00 89.25 100 GLY A C 1
ATOM 771 O O . GLY A 1 100 ? 6.976 -3.665 -17.558 1.00 89.25 100 GLY A O 1
ATOM 772 N N . LEU A 1 101 ? 4.822 -3.151 -17.202 1.00 89.81 101 LEU A N 1
ATOM 773 C CA . LEU A 1 101 ? 4.395 -3.374 -18.588 1.00 89.81 101 LEU A CA 1
ATOM 774 C C . LEU A 1 101 ? 4.872 -2.289 -19.555 1.00 89.81 101 LEU A C 1
ATOM 776 O O . LEU A 1 101 ? 5.083 -2.604 -20.725 1.00 89.81 101 LEU A O 1
ATOM 780 N N . SER A 1 102 ? 5.010 -1.043 -19.095 1.00 90.25 102 SER A N 1
ATOM 781 C CA . SER A 1 102 ? 5.503 0.078 -19.911 1.00 90.25 102 SER A CA 1
ATOM 782 C C . SER A 1 102 ? 7.028 0.109 -20.020 1.00 90.25 102 SER A C 1
ATOM 784 O O . SER A 1 102 ? 7.552 0.603 -21.009 1.00 90.25 102 SER A O 1
ATOM 786 N N . ASN A 1 103 ? 7.746 -0.451 -19.044 1.00 88.88 103 ASN A N 1
ATOM 787 C CA . ASN A 1 103 ? 9.213 -0.484 -19.017 1.00 88.88 103 ASN A CA 1
ATOM 788 C C . ASN A 1 103 ? 9.787 -1.889 -19.293 1.00 88.88 103 ASN A C 1
ATOM 790 O O . ASN A 1 103 ? 10.931 -2.182 -18.941 1.00 88.88 103 ASN A O 1
ATOM 794 N N . ARG A 1 104 ? 8.991 -2.788 -19.884 1.00 86.38 104 ARG A N 1
ATOM 795 C CA . ARG A 1 104 ? 9.449 -4.128 -20.277 1.00 86.38 104 ARG A CA 1
ATOM 796 C C . ARG A 1 104 ? 10.490 -4.057 -21.398 1.00 86.38 104 ARG A C 1
ATOM 798 O O . ARG A 1 104 ? 10.536 -3.089 -22.150 1.00 86.38 104 ARG A O 1
ATOM 805 N N . ALA A 1 105 ? 11.301 -5.105 -21.530 1.00 80.06 105 ALA A N 1
ATOM 806 C CA . ALA A 1 105 ? 12.440 -5.129 -22.452 1.00 80.06 105 ALA A CA 1
ATOM 807 C C . ALA A 1 105 ? 12.070 -4.923 -23.937 1.00 80.06 105 ALA A C 1
ATOM 809 O O . ALA A 1 105 ? 12.901 -4.451 -24.706 1.00 80.06 105 ALA A O 1
ATOM 810 N N . ASP A 1 106 ? 10.843 -5.267 -24.339 1.00 83.06 106 ASP A N 1
ATOM 811 C CA . ASP A 1 106 ? 10.300 -5.108 -25.696 1.00 83.06 106 ASP A CA 1
ATOM 812 C C . ASP A 1 106 ? 9.482 -3.815 -25.897 1.00 83.06 106 ASP A C 1
ATOM 814 O O . ASP A 1 106 ? 8.879 -3.630 -26.955 1.00 83.06 106 ASP A O 1
ATOM 818 N N . ALA A 1 107 ? 9.419 -2.927 -24.899 1.00 82.00 107 ALA A N 1
ATOM 819 C CA . ALA A 1 107 ? 8.683 -1.669 -25.010 1.00 82.00 107 ALA A CA 1
ATOM 820 C C . ALA A 1 107 ? 9.382 -0.667 -25.944 1.00 82.00 107 ALA A C 1
ATOM 822 O O . ALA A 1 107 ? 10.608 -0.662 -26.084 1.00 82.00 107 ALA A O 1
ATOM 823 N N . GLN A 1 108 ? 8.596 0.217 -26.567 1.00 82.94 108 GLN A N 1
ATOM 824 C CA . GLN A 1 108 ? 9.148 1.290 -27.390 1.00 82.94 108 GLN A CA 1
ATOM 825 C C . GLN A 1 108 ? 9.999 2.232 -26.532 1.00 82.94 108 GLN A C 1
ATOM 827 O O . GLN A 1 108 ? 9.594 2.680 -25.456 1.00 82.94 108 GLN A O 1
ATOM 832 N N . ILE A 1 109 ? 11.200 2.540 -27.025 1.00 77.88 109 ILE A N 1
ATOM 833 C CA . ILE A 1 109 ? 12.141 3.426 -26.341 1.00 77.88 109 ILE A CA 1
ATOM 834 C C . ILE A 1 109 ? 11.493 4.810 -26.203 1.00 77.88 109 ILE A C 1
ATOM 836 O O . ILE A 1 109 ? 11.181 5.452 -27.201 1.00 77.88 109 ILE A O 1
ATOM 840 N N . GLY A 1 110 ? 11.320 5.269 -24.962 1.00 77.75 110 GLY A N 1
ATOM 841 C CA . GLY A 1 110 ? 10.746 6.581 -24.642 1.00 77.75 110 GLY A CA 1
ATOM 842 C C . GLY A 1 110 ? 9.270 6.579 -24.229 1.00 77.75 110 GLY A C 1
ATOM 843 O O . GLY A 1 110 ? 8.800 7.609 -23.758 1.00 77.75 110 GLY A O 1
ATOM 844 N N . GLU A 1 111 ? 8.556 5.451 -24.327 1.00 79.88 111 GLU A N 1
ATOM 845 C CA . GLU A 1 111 ? 7.150 5.336 -23.882 1.00 79.88 111 GLU A CA 1
ATOM 846 C C . GLU A 1 111 ? 6.994 4.802 -22.443 1.00 79.88 111 GLU A C 1
ATOM 848 O O . GLU A 1 111 ? 5.887 4.732 -21.905 1.00 79.88 111 GLU A O 1
ATOM 853 N N . GLY A 1 112 ? 8.102 4.419 -21.803 1.00 85.31 112 GLY A N 1
ATOM 854 C CA . GLY A 1 112 ? 8.112 3.888 -20.443 1.00 85.31 112 GLY A CA 1
ATOM 855 C C . GLY A 1 112 ? 7.683 4.914 -19.394 1.00 85.31 112 GLY A C 1
ATOM 856 O O . GLY A 1 112 ? 8.044 6.091 -19.451 1.00 85.31 112 GLY A O 1
ATOM 857 N N . MET A 1 113 ? 6.935 4.460 -18.387 1.00 89.75 113 MET A N 1
ATOM 858 C CA . MET A 1 113 ? 6.617 5.276 -17.217 1.00 89.75 113 MET A CA 1
ATOM 859 C C . MET A 1 113 ? 7.906 5.606 -16.454 1.00 89.75 113 MET A C 1
ATOM 861 O O . MET A 1 113 ? 8.606 4.690 -16.030 1.00 89.75 113 MET A O 1
ATOM 865 N N . SER A 1 114 ? 8.206 6.890 -16.238 1.00 89.75 114 SER A N 1
ATOM 866 C CA . SER A 1 114 ? 9.396 7.282 -15.474 1.00 89.75 114 SER A CA 1
ATOM 867 C C . SER A 1 114 ? 9.271 6.933 -13.984 1.00 89.75 114 SER A C 1
ATOM 869 O O . SER A 1 114 ? 8.173 6.741 -13.449 1.00 89.75 114 SER A O 1
ATOM 871 N N . ILE A 1 115 ? 10.404 6.890 -13.282 1.00 86.56 115 ILE A N 1
ATOM 872 C CA . ILE A 1 115 ? 10.442 6.663 -11.829 1.00 86.56 115 ILE A CA 1
ATOM 873 C C . ILE A 1 115 ? 9.762 7.811 -11.072 1.00 86.56 115 ILE A C 1
ATOM 875 O O . ILE A 1 115 ? 9.093 7.585 -10.061 1.00 86.56 115 ILE A O 1
ATOM 879 N N . GLU A 1 116 ? 9.888 9.043 -11.559 1.00 88.50 116 GLU A N 1
ATOM 880 C CA . GLU A 1 116 ? 9.215 10.214 -10.995 1.00 88.50 116 GLU A CA 1
ATOM 881 C C . GLU A 1 116 ? 7.698 10.070 -11.127 1.00 88.50 116 GLU A C 1
ATOM 883 O O . GLU A 1 116 ? 6.973 10.304 -10.160 1.00 88.50 116 GLU A O 1
ATOM 888 N N . ALA A 1 117 ? 7.214 9.612 -12.287 1.00 90.19 117 ALA A N 1
ATOM 889 C CA . ALA A 1 117 ? 5.796 9.344 -12.497 1.00 90.19 117 ALA A CA 1
ATOM 890 C C . ALA A 1 117 ? 5.293 8.213 -11.585 1.00 90.19 117 ALA A C 1
ATOM 892 O O . ALA A 1 117 ? 4.202 8.322 -11.015 1.00 90.19 117 ALA A O 1
ATOM 893 N N . LEU A 1 118 ? 6.084 7.143 -11.410 1.00 90.69 118 LEU A N 1
ATOM 894 C CA . LEU A 1 118 ? 5.780 6.045 -10.483 1.00 90.69 118 LEU A CA 1
ATOM 895 C C . LEU A 1 118 ? 5.647 6.572 -9.050 1.00 90.69 118 LEU A C 1
ATOM 897 O O . LEU A 1 118 ? 4.651 6.320 -8.372 1.00 90.69 118 LEU A O 1
ATOM 901 N N . THR A 1 119 ? 6.625 7.362 -8.619 1.00 90.44 119 THR A N 1
ATOM 902 C CA . THR A 1 119 ? 6.684 7.943 -7.276 1.00 90.44 119 THR A CA 1
ATOM 903 C C . THR A 1 119 ? 5.536 8.919 -7.029 1.00 90.44 119 THR A C 1
ATOM 905 O O . THR A 1 119 ? 4.875 8.843 -5.991 1.00 90.44 119 THR A O 1
ATOM 908 N N . GLY A 1 120 ? 5.234 9.791 -7.994 1.00 91.94 120 GLY A N 1
ATOM 909 C CA . GLY A 1 120 ? 4.090 10.703 -7.936 1.00 91.94 120 GLY A CA 1
ATOM 910 C C . GLY A 1 120 ? 2.756 9.960 -7.841 1.00 91.94 120 GLY A C 1
ATOM 911 O O . GLY A 1 120 ? 1.923 10.288 -6.995 1.00 91.94 120 GLY A O 1
ATOM 912 N N . SER A 1 121 ? 2.585 8.899 -8.632 1.00 92.69 121 SER A N 1
ATOM 913 C CA . SER A 1 121 ? 1.374 8.067 -8.611 1.00 92.69 121 SER A CA 1
ATOM 914 C C . SER A 1 121 ? 1.203 7.336 -7.275 1.00 92.69 121 SER A C 1
ATOM 916 O O . SER A 1 121 ? 0.113 7.339 -6.697 1.00 92.69 121 SER A O 1
ATOM 918 N N . MET A 1 122 ? 2.284 6.762 -6.735 1.00 92.56 122 MET A N 1
ATOM 919 C CA . MET A 1 122 ? 2.270 6.113 -5.419 1.00 92.56 122 MET A CA 1
ATOM 920 C C . MET A 1 122 ? 1.994 7.107 -4.287 1.00 92.56 122 MET A C 1
ATOM 922 O O . MET A 1 122 ? 1.247 6.790 -3.360 1.00 92.56 122 MET A O 1
ATOM 926 N N . THR A 1 123 ? 2.537 8.322 -4.378 1.00 92.44 123 THR A N 1
ATOM 927 C CA . THR A 1 123 ? 2.303 9.398 -3.402 1.00 92.44 123 THR A CA 1
ATOM 928 C C . THR A 1 123 ? 0.842 9.835 -3.401 1.00 92.44 123 THR A C 1
ATOM 930 O O . THR A 1 123 ? 0.237 9.954 -2.337 1.00 92.44 123 THR A O 1
ATOM 933 N N . LEU A 1 124 ? 0.239 10.010 -4.580 1.00 91.38 124 LEU A N 1
ATOM 934 C CA . LEU A 1 124 ? -1.183 10.330 -4.699 1.00 91.38 124 LEU A CA 1
ATOM 935 C C . LEU A 1 124 ? -2.059 9.223 -4.096 1.00 91.38 124 LEU A C 1
ATOM 937 O O . LEU A 1 124 ? -2.986 9.498 -3.333 1.00 91.38 124 LEU A O 1
ATOM 941 N N . CYS A 1 125 ? -1.731 7.966 -4.393 1.00 91.06 125 CYS A N 1
ATOM 942 C CA . CYS A 1 125 ? -2.421 6.806 -3.839 1.00 91.06 125 CYS A CA 1
ATOM 943 C C . CYS A 1 125 ? -2.340 6.773 -2.299 1.00 91.06 125 CYS A C 1
ATOM 945 O O . CYS A 1 125 ? -3.345 6.562 -1.613 1.00 91.06 125 CYS A O 1
ATOM 947 N N . LEU A 1 126 ? -1.161 7.061 -1.743 1.00 90.56 126 LEU A N 1
ATOM 948 C CA . LEU A 1 126 ? -0.956 7.188 -0.301 1.00 90.56 126 LEU A CA 1
ATOM 949 C C . LEU A 1 126 ? 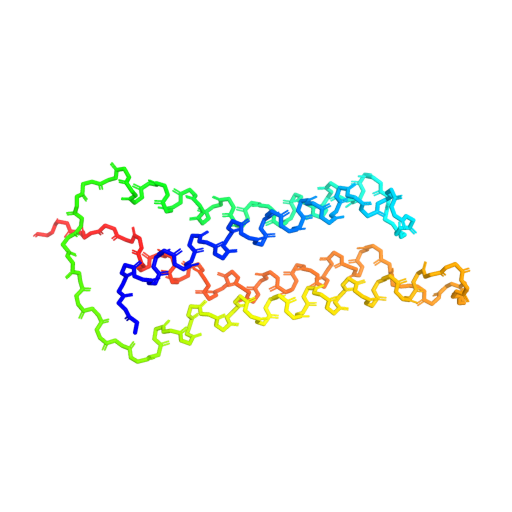-1.700 8.368 0.317 1.00 90.56 126 LEU A C 1
ATOM 951 O O . LEU A 1 126 ? -2.202 8.238 1.430 1.00 90.56 126 LEU A O 1
ATOM 955 N N . ALA A 1 127 ? -1.793 9.508 -0.364 1.00 88.81 127 ALA A N 1
ATOM 956 C CA . ALA A 1 127 ? -2.513 10.671 0.150 1.00 88.81 127 ALA A CA 1
ATOM 957 C C . ALA A 1 127 ? -3.999 10.344 0.384 1.00 88.81 127 ALA A C 1
ATOM 959 O O . ALA A 1 127 ? -4.560 10.686 1.426 1.00 88.81 127 ALA A O 1
ATOM 960 N N . VAL A 1 128 ? -4.616 9.597 -0.539 1.00 86.31 128 VAL A N 1
ATOM 961 C CA . VAL A 1 128 ? -6.006 9.132 -0.397 1.00 86.31 128 VAL A CA 1
ATOM 962 C C . VAL A 1 128 ? -6.153 8.179 0.787 1.00 86.31 128 VAL A C 1
ATOM 964 O O . VAL A 1 128 ? -7.078 8.334 1.587 1.00 86.31 128 VAL A O 1
ATOM 967 N N . LEU A 1 129 ? -5.234 7.218 0.929 1.00 88.81 129 LEU A N 1
ATOM 968 C CA . LEU A 1 129 ? -5.237 6.306 2.071 1.00 88.81 129 LEU A CA 1
ATOM 969 C C . LEU A 1 129 ? -5.113 7.096 3.379 1.00 88.81 129 LEU A C 1
ATOM 971 O O . LEU A 1 129 ? -5.980 6.991 4.246 1.00 88.81 129 LEU A O 1
ATOM 975 N N . THR A 1 130 ? -4.080 7.933 3.483 1.00 87.44 130 THR A N 1
ATOM 976 C CA . THR A 1 130 ? -3.704 8.616 4.723 1.00 87.44 130 THR A CA 1
ATOM 977 C C . THR A 1 130 ? -4.729 9.618 5.214 1.00 87.44 130 THR A C 1
ATOM 979 O O . THR A 1 130 ? -4.950 9.695 6.426 1.00 87.44 130 THR A O 1
ATOM 982 N N . GLY A 1 131 ? -5.391 10.337 4.305 1.00 83.94 131 GLY A N 1
ATOM 983 C CA . GLY A 1 131 ? -6.459 11.267 4.663 1.00 83.94 131 GLY A CA 1
ATOM 984 C C . GLY A 1 131 ? -7.595 10.577 5.420 1.00 83.94 131 GLY A C 1
ATOM 985 O O . GLY A 1 131 ? -8.082 11.100 6.421 1.00 83.94 131 GLY A O 1
ATOM 986 N N . VAL A 1 132 ? -7.978 9.366 5.003 1.00 81.50 132 VAL A N 1
ATOM 987 C CA . VAL A 1 132 ? -9.078 8.626 5.640 1.00 81.50 132 VAL A CA 1
ATOM 988 C C . VAL A 1 132 ? -8.587 7.821 6.844 1.00 81.50 132 VAL A C 1
ATOM 990 O O . VAL A 1 132 ? -9.197 7.863 7.916 1.00 81.50 132 VAL A O 1
ATOM 993 N N . THR A 1 133 ? -7.466 7.108 6.717 1.00 82.12 133 THR A N 1
ATOM 994 C CA . THR A 1 133 ? -6.959 6.242 7.791 1.00 82.12 133 THR A CA 1
ATOM 995 C C . THR A 1 133 ? -6.349 7.018 8.947 1.00 82.12 133 THR A C 1
ATOM 997 O O . THR A 1 133 ? -6.418 6.541 10.075 1.00 82.12 133 THR A O 1
ATOM 1000 N N . GLY A 1 134 ? -5.808 8.216 8.713 1.00 81.62 134 GLY A N 1
ATOM 1001 C CA . GLY A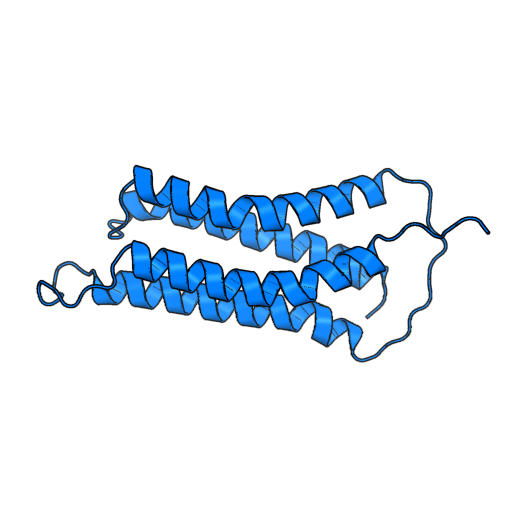 1 134 ? -5.294 9.087 9.773 1.00 81.62 134 GLY A CA 1
ATOM 1002 C C . GLY A 1 134 ? -6.392 9.515 10.745 1.00 81.62 134 GLY A C 1
ATOM 1003 O O . GLY A 1 134 ? -6.238 9.363 11.957 1.00 81.62 134 GLY A O 1
ATOM 1004 N N . VAL A 1 135 ? -7.539 9.949 10.213 1.00 79.44 135 VAL A N 1
ATOM 1005 C CA . VAL A 1 135 ? -8.722 10.297 11.016 1.00 79.44 135 VAL A CA 1
ATOM 1006 C C . VAL A 1 135 ? -9.234 9.071 11.768 1.00 79.44 135 VAL A C 1
ATOM 1008 O O . VAL A 1 135 ? -9.455 9.127 12.977 1.00 79.44 135 VAL A O 1
ATOM 1011 N N . LEU A 1 136 ? -9.366 7.931 11.084 1.00 81.50 136 LEU A N 1
ATOM 1012 C CA . LEU A 1 136 ? -9.812 6.691 11.722 1.00 81.50 136 LEU A CA 1
ATOM 1013 C C . LEU A 1 136 ? -8.866 6.252 12.839 1.00 81.50 136 LEU A C 1
ATOM 1015 O O . LEU A 1 136 ? -9.342 5.868 13.901 1.00 81.50 136 LEU A O 1
ATOM 1019 N N . ASN A 1 137 ? -7.552 6.355 12.648 1.00 79.62 137 ASN A N 1
ATOM 1020 C CA . ASN A 1 137 ? -6.582 6.039 13.692 1.00 79.62 137 ASN A CA 1
ATOM 1021 C C . ASN A 1 137 ? -6.698 6.961 14.896 1.00 79.62 137 ASN A C 1
ATOM 1023 O O . ASN A 1 137 ? -6.665 6.471 16.024 1.00 79.62 137 ASN A O 1
ATOM 1027 N N . ALA A 1 138 ? -6.875 8.264 14.667 1.00 78.56 138 ALA A N 1
ATOM 1028 C CA . ALA A 1 138 ? -7.067 9.220 15.746 1.00 78.56 138 ALA A CA 1
ATOM 1029 C C . ALA A 1 138 ? -8.276 8.835 16.609 1.00 78.56 138 ALA A C 1
ATOM 1031 O O . ALA A 1 138 ? -8.158 8.814 17.826 1.00 78.56 138 ALA A O 1
ATOM 1032 N N . TYR A 1 139 ? -9.401 8.435 16.009 1.00 77.44 139 TYR A N 1
ATOM 1033 C CA . TYR A 1 139 ? -10.592 8.033 16.769 1.00 77.44 139 TYR A CA 1
ATOM 1034 C C . TYR A 1 139 ? -10.521 6.614 17.350 1.00 77.44 139 TYR A C 1
ATOM 1036 O O . TYR A 1 139 ? -10.994 6.381 18.461 1.00 77.44 139 TYR A O 1
ATOM 1044 N N . LEU A 1 140 ? -9.949 5.649 16.625 1.00 77.38 140 LEU A N 1
ATOM 1045 C CA . LEU A 1 140 ? -9.877 4.250 17.066 1.00 77.38 140 LEU A CA 1
ATOM 1046 C C . LEU A 1 140 ? -8.873 4.046 18.203 1.00 77.38 140 LEU A C 1
ATOM 1048 O O . LEU A 1 140 ? -9.072 3.145 19.027 1.00 77.38 140 LEU A O 1
ATOM 1052 N N . PHE A 1 141 ? -7.825 4.870 18.247 1.00 74.94 141 PHE A N 1
ATOM 1053 C CA . PHE A 1 141 ? -6.746 4.793 19.231 1.00 74.94 141 PHE A CA 1
ATOM 1054 C C . PHE A 1 141 ? -6.662 6.018 20.158 1.00 74.94 141 PHE A C 1
ATOM 1056 O O . PHE A 1 141 ? -5.752 6.085 20.986 1.00 74.94 141 PHE A O 1
ATOM 1063 N N . ALA A 1 142 ? -7.614 6.959 20.082 1.00 69.75 142 ALA A N 1
ATOM 1064 C CA . ALA A 1 142 ? -7.744 8.026 21.073 1.00 69.75 142 ALA A CA 1
ATOM 1065 C C . ALA A 1 142 ? -7.930 7.440 22.478 1.00 69.75 142 ALA A C 1
ATOM 1067 O O . ALA A 1 142 ? -8.739 6.538 22.704 1.00 69.75 142 ALA A O 1
ATOM 1068 N N . SER A 1 143 ? -7.190 7.989 23.440 1.00 56.91 143 SER A N 1
ATOM 1069 C CA . SER A 1 143 ? -7.472 7.769 24.859 1.00 56.91 143 SER A CA 1
ATOM 1070 C C . SER A 1 143 ? -8.656 8.647 25.276 1.00 56.91 143 SER A C 1
ATOM 1072 O O . SER A 1 143 ? -8.730 9.784 24.808 1.00 56.91 143 SER A O 1
ATOM 1074 N N . PRO A 1 144 ? -9.555 8.185 26.162 1.00 54.47 144 PRO A N 1
ATOM 1075 C CA . PRO A 1 144 ? -10.576 9.052 26.734 1.00 54.47 144 PRO A CA 1
ATOM 1076 C C . PRO A 1 144 ? -9.891 10.228 27.434 1.00 54.47 144 PRO A C 1
ATOM 1078 O O . PRO A 1 144 ? -8.955 10.015 28.210 1.00 54.47 144 PRO A O 1
ATOM 1081 N N . GLN A 1 145 ? -10.335 11.455 27.162 1.00 45.66 145 GLN A N 1
ATOM 1082 C CA . GLN A 1 145 ? -10.001 12.582 28.026 1.00 45.66 145 GLN A CA 1
ATOM 1083 C C . GLN A 1 145 ? -10.641 12.295 29.386 1.00 45.66 145 GLN A C 1
ATOM 1085 O O . GLN A 1 145 ? -11.853 12.112 29.469 1.00 45.66 145 GLN A O 1
ATOM 1090 N N . GLN A 1 146 ? -9.821 12.178 30.431 1.00 40.38 146 GLN A N 1
ATOM 1091 C CA . GLN A 1 146 ? -10.312 12.215 31.803 1.00 40.38 146 GLN A CA 1
ATOM 1092 C C . GLN A 1 146 ? -10.820 13.642 32.043 1.00 40.38 146 GLN A C 1
ATOM 1094 O O . GLN A 1 146 ? -10.020 14.540 32.295 1.00 40.38 146 GLN A O 1
ATOM 1099 N N . THR A 1 147 ? -12.118 13.859 31.842 1.00 38.38 147 THR A N 1
ATOM 1100 C CA . THR A 1 147 ? -12.858 15.011 32.378 1.00 38.38 147 THR A CA 1
ATOM 1101 C C . THR A 1 147 ? -13.424 14.649 33.733 1.00 38.38 147 THR A C 1
ATOM 1103 O O . THR A 1 147 ? -14.020 13.547 33.805 1.00 38.38 147 THR A O 1
#

Radius of gyration: 18.15 Å; chains: 1; bounding box: 42×26×60 Å

pLDDT: mean 81.79, std 10.66, range [38.38, 95.06]